Protein AF-0000000067864754 (afdb_homodimer)

InterPro domains:
  IPR004370 4-oxalocrotonate tautomerase-like domain [PF01361] (2-57)
  IPR014347 Tautomerase/MIF superfamily [G3DSA:3.30.429.10] (1-58)
  IPR014347 Tautomerase/MIF superfamily [SSF55331] (2-58)

Sequence (120 aa):
MPFVRIDLFEGRTLEQKKALAKEVTEAVVRNTGAPQSAVHVIINDMPEGTYFPQGEMRTKMPFVRIDLFEGRTLEQKKALAKEVTEAVVRNTGAPQSAVHVIINDMPEGTYFPQGEMRTK

Organism: Streptococcus pneumoniae serotype 2 (strain D39 / NCTC 7466) (NCBI:txid373153)

Nearest PDB structures (foldseek):
  6bgn-assembly4_D  TM=9.692E-01  e=1.261E-05  Pseudomonas putida
  5cln-assembly2_I  TM=9.396E-01  e=1.026E-05  Pseudomonas putida
  3ry0-assembly1_A  TM=9.606E-01  e=2.509E-05  Streptomyces achromogenes
  8t9o-assembly1_A  TM=9.300E-01  e=2.879E-05  Herbaspirillum
  3ej7-assembly1_E  TM=9.102E-01  e=1.977E-04  Pseudomonas pavonaceae

pLDDT: mean 94.86, std 5.23, range [73.19, 98.81]

Secondary structure (DSSP, 8-state):
-EEEEEEEES---HHHHHHHHHHHHHHHHHHH---GGG-EEEEEEEPTTS--GGGS----/-EEEEEEEES---HHHHHHHHHHHHHHHHHHH---GGG-EEEEEEEPTTS--GGGS----

Structure (mmCIF, N/CA/C/O backbone):
data_AF-0000000067864754-model_v1
#
loop_
_entity.id
_entity.type
_entity.pdbx_description
1 polymer '4-oxalocrotonate tautomerase'
#
loop_
_atom_site.group_PDB
_atom_site.id
_atom_site.type_symbol
_atom_site.label_atom_id
_atom_site.label_alt_id
_atom_site.label_comp_id
_atom_site.label_asym_id
_atom_site.label_entity_id
_atom_site.label_seq_id
_atom_site.pdbx_PDB_ins_code
_atom_site.Cartn_x
_atom_site.Cartn_y
_atom_site.Cartn_z
_atom_site.occupancy
_atom_site.B_iso_or_equiv
_atom_site.auth_seq_id
_atom_site.auth_comp_id
_atom_site.auth_asym_id
_atom_site.auth_atom_id
_atom_site.pdbx_PDB_model_num
ATOM 1 N N . MET A 1 1 ? -6.531 10.039 6.191 1 80.44 1 MET A N 1
ATOM 2 C CA . MET A 1 1 ? -6.859 9.258 5 1 80.44 1 MET A CA 1
ATOM 3 C C . MET A 1 1 ? -5.594 8.836 4.258 1 80.44 1 MET A C 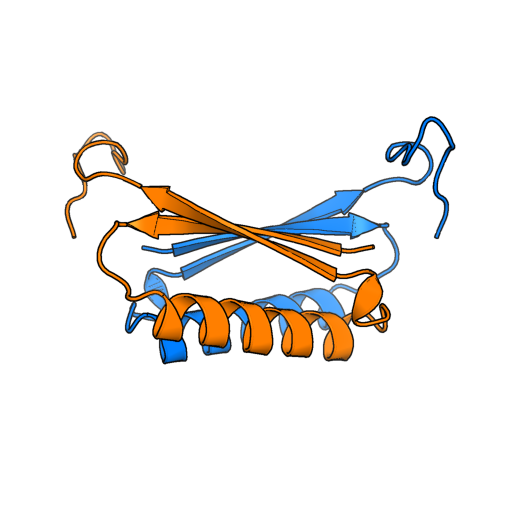1
ATOM 5 O O . MET A 1 1 ? -4.906 9.68 3.68 1 80.44 1 MET A O 1
ATOM 9 N N . PRO A 1 2 ? -5.262 7.395 4.715 1 96.19 2 PRO A N 1
ATOM 10 C CA . PRO A 1 2 ? -4.262 6.812 3.812 1 96.19 2 PRO A CA 1
ATOM 11 C C . PRO A 1 2 ? -4.871 5.84 2.807 1 96.19 2 PRO A C 1
ATOM 13 O O . PRO A 1 2 ? -5.801 5.102 3.143 1 96.19 2 PRO A O 1
ATOM 16 N N . PHE A 1 3 ? -4.43 5.836 1.558 1 97.69 3 PHE A N 1
ATOM 17 C CA . PHE A 1 3 ? -4.762 4.859 0.525 1 97.69 3 PHE A CA 1
ATOM 18 C C . PHE A 1 3 ? -3.59 3.914 0.281 1 97.69 3 PHE A C 1
ATOM 20 O O . PHE A 1 3 ? -2.48 4.355 -0.019 1 97.69 3 PHE A O 1
ATOM 27 N N . VAL A 1 4 ? -3.848 2.635 0.447 1 98.81 4 VAL A N 1
ATOM 28 C CA . VAL A 1 4 ? -2.826 1.615 0.233 1 98.81 4 VAL A CA 1
ATOM 29 C C . VAL A 1 4 ? -3.211 0.738 -0.957 1 98.81 4 VAL A C 1
ATOM 31 O O . VAL A 1 4 ? -4.266 0.102 -0.95 1 98.81 4 VAL A O 1
ATOM 34 N N . ARG A 1 5 ? -2.379 0.715 -1.942 1 98.81 5 ARG A N 1
ATOM 35 C CA . ARG A 1 5 ? -2.551 -0.183 -3.08 1 98.81 5 ARG A CA 1
ATOM 36 C C . ARG A 1 5 ? -1.45 -1.237 -3.115 1 98.81 5 ARG A C 1
ATOM 38 O O . ARG A 1 5 ? -0.264 -0.907 -3.045 1 98.81 5 ARG A O 1
ATOM 45 N N . ILE A 1 6 ? -1.854 -2.385 -3.258 1 98.75 6 ILE A N 1
ATOM 46 C CA . ILE A 1 6 ? -0.917 -3.502 -3.291 1 98.75 6 ILE A CA 1
ATOM 47 C C . ILE A 1 6 ? -1.055 -4.25 -4.613 1 98.75 6 ILE A C 1
ATOM 49 O O . ILE A 1 6 ? -2.127 -4.77 -4.934 1 98.75 6 ILE A O 1
ATOM 53 N N . ASP A 1 7 ? 0.001 -4.227 -5.375 1 97.75 7 ASP A N 1
ATOM 54 C CA . ASP A 1 7 ? 0.092 -5.055 -6.574 1 97.75 7 ASP A CA 1
ATOM 55 C C . ASP A 1 7 ? 0.893 -6.328 -6.305 1 97.75 7 ASP A C 1
ATOM 57 O O . ASP A 1 7 ? 2.037 -6.262 -5.848 1 97.75 7 ASP A O 1
ATOM 61 N N . LEU A 1 8 ? 0.282 -7.445 -6.531 1 95.81 8 LEU A N 1
ATOM 62 C CA . LEU A 1 8 ? 0.96 -8.719 -6.336 1 95.81 8 LEU A CA 1
ATOM 63 C C . LEU A 1 8 ? 0.462 -9.758 -7.336 1 95.81 8 LEU A C 1
ATOM 65 O O . LEU A 1 8 ? -0.635 -9.625 -7.883 1 95.81 8 LEU A O 1
ATOM 69 N N . PHE A 1 9 ? 1.352 -10.719 -7.625 1 94.69 9 PHE A N 1
ATOM 70 C CA . PHE A 1 9 ? 0.97 -11.742 -8.586 1 94.69 9 PHE A CA 1
ATOM 71 C C . PHE A 1 9 ? -0.194 -12.57 -8.062 1 94.69 9 PHE A C 1
ATOM 73 O O . PHE A 1 9 ? -0.298 -12.805 -6.855 1 94.69 9 PHE A O 1
ATOM 80 N N . GLU A 1 10 ? -1.007 -13.062 -9.023 1 94.81 10 GLU A N 1
ATOM 81 C CA . GLU A 1 10 ? -2.139 -13.914 -8.672 1 94.81 10 GLU A CA 1
ATOM 82 C C . GLU A 1 10 ? -1.679 -15.148 -7.898 1 94.81 10 GLU A C 1
ATOM 84 O O . GLU A 1 10 ? -0.534 -15.578 -8.031 1 94.81 10 GLU A O 1
ATOM 89 N N . GLY A 1 11 ? -2.623 -15.711 -6.984 1 93.25 11 GLY A N 1
ATOM 90 C CA . GLY A 1 11 ? -2.291 -16.953 -6.324 1 93.25 11 GLY A CA 1
ATOM 91 C C . GLY A 1 11 ? -2.633 -16.969 -4.848 1 93.25 11 GLY A C 1
ATOM 92 O O . GLY A 1 11 ? -2.59 -18.016 -4.195 1 93.25 11 GLY A O 1
ATOM 93 N N . ARG A 1 12 ? -2.928 -15.867 -4.324 1 94.88 12 ARG A N 1
ATOM 94 C CA . ARG A 1 12 ? -3.305 -15.828 -2.916 1 94.88 12 ARG A CA 1
ATOM 95 C C . ARG A 1 12 ? -4.805 -16.047 -2.744 1 94.88 12 ARG A C 1
ATOM 97 O O . ARG A 1 12 ? -5.602 -15.625 -3.584 1 94.88 12 ARG A O 1
ATOM 104 N N . THR A 1 13 ? -5.172 -16.688 -1.669 1 96.06 13 THR A N 1
ATOM 105 C CA . THR A 1 13 ? -6.582 -16.922 -1.383 1 96.06 13 THR A CA 1
ATOM 106 C C . THR A 1 13 ? -7.25 -15.648 -0.867 1 96.06 13 THR A C 1
ATOM 108 O O . THR A 1 13 ? -6.57 -14.688 -0.512 1 96.06 13 THR A O 1
ATOM 111 N N . LEU A 1 14 ? -8.602 -15.695 -0.828 1 96.81 14 LEU A N 1
ATOM 112 C CA 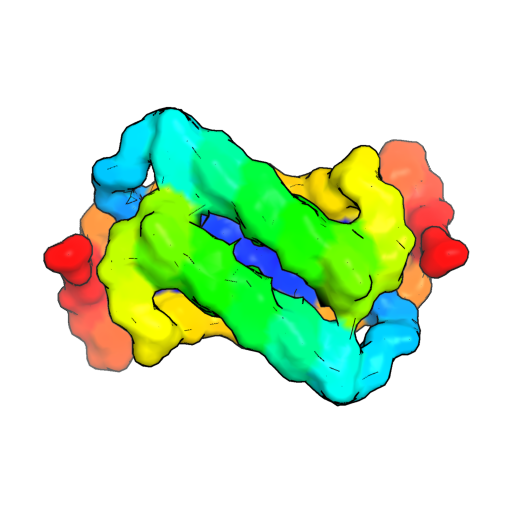. LEU A 1 14 ? -9.352 -14.57 -0.267 1 96.81 14 LEU A CA 1
ATOM 113 C C . LEU A 1 14 ? -9.008 -14.375 1.205 1 96.81 14 LEU A C 1
ATOM 115 O O . LEU A 1 14 ? -8.891 -13.234 1.672 1 96.81 14 LEU A O 1
ATOM 119 N N . GLU A 1 15 ? -8.867 -15.453 1.879 1 97.5 15 GLU A N 1
ATOM 120 C CA . GLU A 1 15 ? -8.523 -15.383 3.297 1 97.5 15 GLU A CA 1
ATOM 121 C C . GLU A 1 15 ? -7.172 -14.719 3.508 1 97.5 15 GLU A C 1
ATOM 123 O O . GLU A 1 15 ? -7.008 -13.906 4.422 1 97.5 15 GLU A O 1
ATOM 128 N N . GLN A 1 16 ? -6.188 -1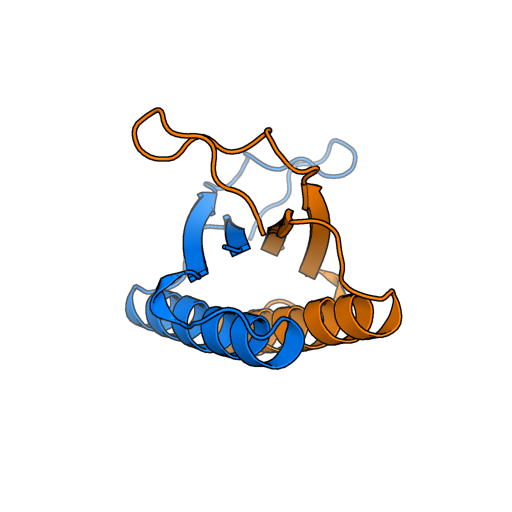5.07 2.715 1 96.88 16 GLN A N 1
ATOM 129 C CA . GLN A 1 16 ? -4.867 -14.453 2.793 1 96.88 16 GLN A CA 1
ATOM 130 C C . GLN A 1 16 ? -4.934 -12.961 2.508 1 96.88 16 GLN A C 1
ATOM 132 O O . GLN A 1 16 ? -4.277 -12.164 3.18 1 96.88 16 GLN A O 1
ATOM 137 N N . LYS A 1 17 ? -5.73 -12.586 1.521 1 97.81 17 LYS A N 1
ATOM 138 C CA . LYS A 1 17 ? -5.863 -11.18 1.157 1 97.81 17 LYS A CA 1
ATOM 139 C C . LYS A 1 17 ? -6.555 -10.391 2.262 1 97.81 17 LYS A C 1
ATOM 141 O O . LYS A 1 17 ? -6.184 -9.25 2.545 1 97.81 17 LYS A O 1
ATOM 146 N N . LYS A 1 18 ? -7.547 -10.984 2.836 1 98.38 18 LYS A N 1
ATOM 147 C CA . LYS A 1 18 ? -8.234 -10.359 3.961 1 98.38 18 LYS A CA 1
ATOM 148 C C . LYS A 1 18 ? -7.273 -10.125 5.129 1 98.38 18 LYS A C 1
ATOM 150 O O . LYS A 1 18 ? -7.266 -9.047 5.727 1 98.38 18 LYS A O 1
ATOM 155 N N . ALA A 1 19 ? -6.508 -11.133 5.391 1 98.56 19 ALA A N 1
ATOM 156 C CA . ALA A 1 19 ? -5.527 -11.016 6.469 1 98.56 19 ALA A CA 1
ATOM 157 C C . ALA A 1 19 ? -4.488 -9.945 6.152 1 98.56 19 ALA A C 1
ATOM 159 O O . ALA A 1 19 ? -4.109 -9.164 7.027 1 98.56 19 ALA A O 1
ATOM 160 N N . LEU A 1 20 ? -4.043 -9.93 4.941 1 98.69 20 LEU A N 1
ATOM 161 C CA . LEU A 1 20 ? -3.096 -8.914 4.484 1 98.69 20 LEU A CA 1
ATOM 162 C C . LEU A 1 20 ? -3.67 -7.516 4.664 1 98.69 20 LEU A C 1
ATOM 164 O O . LEU A 1 20 ? -3.021 -6.645 5.246 1 98.69 20 LEU A O 1
ATOM 168 N N . ALA A 1 21 ? -4.844 -7.293 4.18 1 98.81 21 ALA A N 1
ATOM 169 C CA . ALA A 1 21 ? -5.492 -5.992 4.285 1 98.81 21 ALA A CA 1
ATOM 170 C C . ALA A 1 21 ? -5.621 -5.559 5.742 1 98.81 21 ALA A C 1
ATOM 172 O O . ALA A 1 21 ? -5.383 -4.395 6.074 1 98.81 21 ALA A O 1
ATOM 173 N N . LYS A 1 22 ? -6 -6.512 6.57 1 98.81 22 LYS A N 1
ATOM 174 C CA . LYS A 1 22 ? -6.164 -6.223 7.992 1 98.81 22 LYS A CA 1
ATOM 175 C C . LYS A 1 22 ? -4.844 -5.793 8.625 1 98.81 22 LYS A C 1
ATOM 177 O O . LYS A 1 22 ? -4.777 -4.766 9.297 1 98.81 22 LYS A O 1
ATOM 182 N N . GLU A 1 23 ? -3.832 -6.523 8.406 1 98.75 23 GLU A N 1
ATOM 183 C CA . GLU A 1 23 ? -2.547 -6.238 9.039 1 98.75 23 GLU A CA 1
ATOM 184 C C . GLU A 1 23 ? -1.938 -4.949 8.492 1 98.75 23 GLU A C 1
ATOM 186 O O . GLU A 1 23 ? -1.324 -4.184 9.234 1 98.75 23 GLU A O 1
ATOM 191 N N . VAL A 1 24 ? -2.064 -4.738 7.195 1 98.81 24 VAL A N 1
ATOM 192 C CA . VAL A 1 24 ? -1.6 -3.488 6.605 1 98.81 24 VAL A CA 1
ATOM 193 C C . VAL A 1 24 ? -2.363 -2.312 7.211 1 98.81 24 VAL A C 1
ATOM 195 O O . VAL A 1 24 ? -1.768 -1.292 7.562 1 98.81 24 VAL A O 1
ATOM 198 N N . THR A 1 25 ? -3.664 -2.467 7.324 1 98.81 25 THR A N 1
ATOM 199 C CA . THR A 1 25 ? -4.477 -1.429 7.949 1 98.81 25 THR A CA 1
ATOM 200 C C . THR A 1 25 ? -3.973 -1.122 9.359 1 98.81 25 THR A C 1
ATOM 202 O O . THR A 1 25 ? -3.799 0.044 9.719 1 98.81 25 THR A O 1
ATOM 205 N N . GLU A 1 26 ? -3.682 -2.119 10.133 1 98.5 26 GLU A N 1
ATOM 206 C CA . GLU A 1 26 ? -3.195 -1.945 11.492 1 98.5 26 GLU A CA 1
ATOM 207 C C . GLU A 1 26 ? -1.856 -1.214 11.516 1 98.5 26 GLU A C 1
ATOM 209 O O . GLU A 1 26 ? -1.633 -0.344 12.359 1 98.5 26 GLU A O 1
ATOM 214 N N . ALA A 1 27 ? -1.004 -1.598 10.625 1 98.31 27 ALA A N 1
ATOM 215 C CA . ALA A 1 27 ? 0.293 -0.933 10.523 1 98.31 27 ALA A CA 1
ATOM 216 C C . ALA A 1 27 ? 0.126 0.548 10.195 1 98.31 27 ALA A C 1
ATOM 218 O O . ALA A 1 27 ? 0.812 1.398 10.766 1 98.31 27 ALA A O 1
ATOM 219 N N . VAL A 1 28 ? -0.758 0.883 9.266 1 98.44 28 VAL A N 1
ATOM 220 C CA . VAL A 1 28 ? -1.007 2.262 8.859 1 98.44 28 VAL A CA 1
ATOM 221 C C . VAL A 1 28 ? -1.565 3.055 10.039 1 98.44 28 VAL A C 1
ATOM 223 O O . VAL A 1 28 ? -1.083 4.148 10.352 1 98.44 28 VAL A O 1
ATOM 226 N N . VAL A 1 29 ? -2.51 2.477 10.758 1 98 29 VAL A N 1
ATOM 227 C CA . VAL A 1 29 ? -3.123 3.146 11.898 1 98 29 VAL A CA 1
ATOM 228 C C . VAL A 1 29 ? -2.061 3.441 12.961 1 98 29 VAL A C 1
ATOM 230 O O . VAL A 1 29 ? -1.961 4.566 13.453 1 98 29 VAL A O 1
ATOM 233 N N . ARG A 1 30 ? -1.257 2.52 13.227 1 97 30 ARG A N 1
ATOM 234 C CA . ARG A 1 30 ? -0.244 2.625 14.273 1 97 30 ARG A CA 1
ATOM 235 C C . ARG A 1 30 ? 0.755 3.734 13.953 1 97 30 ARG A C 1
ATOM 237 O O . ARG A 1 30 ? 1.19 4.457 14.852 1 97 30 ARG A O 1
ATOM 244 N N . ASN A 1 31 ? 1.065 3.898 12.688 1 97.25 31 ASN A N 1
ATOM 245 C CA . ASN A 1 31 ? 2.189 4.762 12.344 1 97.25 31 ASN A CA 1
ATOM 246 C C . ASN A 1 31 ? 1.718 6.137 11.883 1 97.25 31 ASN A C 1
ATOM 248 O O . ASN A 1 31 ? 2.518 7.066 11.773 1 97.25 31 ASN A O 1
ATOM 252 N N . THR A 1 32 ? 0.495 6.273 11.641 1 95.44 32 THR A N 1
ATOM 253 C CA . THR A 1 32 ? 0.04 7.551 11.102 1 95.44 32 THR A CA 1
ATOM 254 C C . THR A 1 32 ? -0.992 8.188 12.023 1 95.44 32 THR A C 1
ATOM 256 O O . THR A 1 32 ? -1.271 9.383 11.922 1 95.44 32 THR A O 1
ATOM 259 N N . GLY A 1 33 ? -1.655 7.34 12.82 1 94.44 33 GLY A N 1
ATOM 260 C CA . GLY A 1 33 ? -2.699 7.855 13.695 1 94.44 33 GLY A CA 1
ATOM 261 C C . GLY A 1 33 ? -4.035 8.016 12.992 1 94.44 33 GLY A C 1
ATOM 262 O O . GLY A 1 33 ? -5.016 8.445 13.609 1 94.44 33 GLY A O 1
ATOM 263 N N . ALA A 1 34 ? -4.09 7.715 11.773 1 94.56 34 ALA A N 1
ATOM 264 C CA . ALA A 1 34 ? -5.359 7.742 11.055 1 94.56 34 ALA A CA 1
ATOM 265 C C . ALA A 1 34 ? -6.336 6.719 11.625 1 94.56 34 ALA A C 1
ATOM 267 O O . ALA A 1 34 ? -5.938 5.605 11.984 1 94.56 34 ALA A O 1
ATOM 268 N N . PRO A 1 35 ? -7.586 7.184 11.766 1 96 35 PRO A N 1
ATOM 269 C CA . PRO A 1 35 ? -8.555 6.168 12.195 1 96 35 PRO A 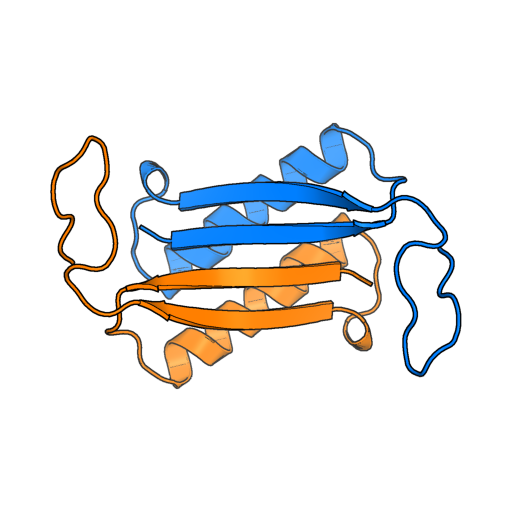CA 1
ATOM 270 C C . PRO A 1 35 ? -8.68 5.016 11.203 1 96 35 PRO A C 1
ATOM 272 O O . PRO A 1 35 ? -8.492 5.207 10 1 96 35 PRO A O 1
ATOM 275 N N . GLN A 1 36 ? -8.969 3.881 11.719 1 97.56 36 GLN A N 1
ATOM 276 C CA . GLN A 1 36 ? -9.086 2.674 10.906 1 97.56 36 GLN A CA 1
ATOM 277 C C . GLN A 1 36 ? -10.047 2.885 9.742 1 97.56 36 GLN A C 1
ATOM 279 O O . GLN A 1 36 ? -9.805 2.4 8.633 1 97.56 36 GLN A O 1
ATOM 284 N N . SER A 1 37 ? -11.094 3.605 10.016 1 96.88 37 SER A N 1
ATOM 285 C CA . SER A 1 37 ? -12.148 3.816 9.023 1 96.88 37 SER A CA 1
ATOM 286 C C . SER A 1 37 ? -11.648 4.676 7.863 1 96.88 37 SER A C 1
ATOM 288 O O . SER A 1 37 ? -12.289 4.723 6.809 1 96.88 37 SER A O 1
ATOM 290 N N . ALA A 1 38 ? -10.57 5.32 8.016 1 95 38 ALA A N 1
ATOM 291 C CA . ALA A 1 38 ? -10.055 6.219 6.98 1 95 38 ALA A CA 1
ATOM 292 C C . ALA A 1 38 ? -9.023 5.516 6.109 1 95 38 ALA A C 1
ATOM 294 O O . ALA A 1 38 ? -8.539 6.082 5.125 1 95 38 ALA A O 1
ATOM 295 N N . VAL A 1 39 ? -8.672 4.289 6.484 1 97.88 39 VAL A N 1
ATOM 296 C CA . VAL A 1 39 ? -7.648 3.553 5.746 1 97.88 39 VAL A CA 1
ATOM 297 C C . VAL A 1 39 ? -8.312 2.705 4.66 1 97.88 39 VAL A C 1
ATOM 299 O O . VAL A 1 39 ? -9.227 1.926 4.941 1 97.88 39 VAL A O 1
ATOM 302 N N . HIS A 1 40 ? -7.898 2.822 3.457 1 98.06 40 HIS A N 1
ATOM 303 C CA . HIS A 1 40 ? -8.398 2.07 2.312 1 98.06 40 HIS A CA 1
ATOM 304 C C . HIS A 1 40 ? -7.301 1.206 1.698 1 98.06 40 HIS A C 1
ATOM 306 O O . HIS A 1 40 ? -6.262 1.72 1.285 1 98.06 40 HIS A O 1
ATOM 312 N N . VAL A 1 41 ? -7.574 -0.096 1.606 1 98.81 41 VAL A N 1
ATOM 313 C CA . VAL A 1 41 ? -6.605 -1.02 1.023 1 98.81 41 VAL A CA 1
ATOM 314 C C . VAL A 1 41 ? -7.184 -1.639 -0.247 1 98.81 41 VAL A C 1
ATOM 316 O O . VAL A 1 41 ? -8.289 -2.186 -0.233 1 98.81 41 VAL A O 1
ATOM 319 N N . ILE A 1 42 ? -6.516 -1.538 -1.297 1 98.69 42 ILE A N 1
ATOM 320 C CA . ILE A 1 42 ? -6.855 -2.135 -2.584 1 98.69 42 ILE A CA 1
ATOM 321 C C . ILE A 1 42 ? -5.789 -3.152 -2.979 1 98.69 42 ILE A C 1
ATOM 323 O O . ILE A 1 42 ? -4.602 -2.822 -3.051 1 98.69 42 ILE A O 1
ATOM 327 N N . ILE A 1 43 ? -6.156 -4.309 -3.191 1 98.44 43 ILE A N 1
ATOM 328 C CA . ILE A 1 43 ? -5.234 -5.355 -3.613 1 98.44 43 ILE A CA 1
ATOM 329 C C . ILE A 1 43 ? -5.496 -5.719 -5.074 1 98.44 43 ILE A C 1
ATOM 331 O O . ILE A 1 43 ? -6.605 -6.137 -5.426 1 98.44 43 ILE A O 1
ATOM 335 N N . ASN A 1 44 ? -4.484 -5.59 -5.863 1 97.81 44 ASN A N 1
ATOM 336 C CA . ASN A 1 44 ? -4.551 -5.891 -7.289 1 97.81 44 ASN A CA 1
ATOM 337 C C . ASN A 1 44 ? -3.766 -7.156 -7.633 1 97.81 44 ASN A C 1
ATOM 339 O O . ASN A 1 44 ? -2.543 -7.195 -7.48 1 97.81 44 ASN A O 1
ATOM 343 N N . ASP A 1 45 ? -4.492 -8.078 -8.203 1 96.19 45 ASP A N 1
ATOM 344 C CA . ASP A 1 45 ? -3.857 -9.305 -8.68 1 96.19 45 ASP A CA 1
ATOM 345 C C . ASP A 1 45 ? -3.262 -9.117 -10.07 1 96.19 45 ASP A C 1
ATOM 347 O O . ASP A 1 45 ? -3.98 -8.797 -11.016 1 96.19 45 ASP A O 1
ATOM 351 N N . MET A 1 46 ? -2.01 -9.289 -10.117 1 95.25 46 MET A N 1
ATOM 352 C CA . MET A 1 46 ? -1.345 -9.195 -11.414 1 95.25 46 MET A CA 1
ATOM 353 C C . MET A 1 46 ? -1.237 -10.562 -12.07 1 95.25 46 MET A C 1
ATOM 355 O O . MET A 1 46 ? -0.708 -11.5 -11.484 1 95.25 46 MET A O 1
ATOM 359 N N . PRO A 1 47 ? -1.774 -10.672 -13.328 1 93.38 47 PRO A N 1
ATOM 360 C CA . PRO A 1 47 ? -1.516 -11.906 -14.062 1 93.38 47 PRO A CA 1
ATOM 361 C C . PRO A 1 47 ? -0.035 -12.109 -14.375 1 93.38 47 PRO A C 1
ATOM 363 O O . PRO A 1 47 ? 0.728 -11.141 -14.414 1 93.38 47 PRO A O 1
ATOM 366 N N . GLU A 1 48 ? 0.356 -13.336 -14.578 1 86 48 GLU A N 1
ATOM 367 C CA . GLU A 1 48 ? 1.709 -13.594 -15.062 1 86 48 GLU A CA 1
ATOM 368 C C . GLU A 1 48 ? 1.958 -12.898 -16.406 1 86 48 GLU A C 1
ATOM 370 O O . GLU A 1 48 ? 1.033 -12.727 -17.203 1 86 48 GLU A O 1
ATOM 375 N N . GLY A 1 49 ? 3.207 -12.359 -16.594 1 89.5 49 GLY A N 1
ATOM 376 C CA . GLY A 1 49 ? 3.568 -11.75 -17.859 1 89.5 49 GLY A CA 1
ATOM 377 C C . GLY A 1 49 ? 3.25 -10.266 -17.922 1 89.5 49 GLY A C 1
ATOM 378 O O . GLY A 1 49 ? 3.203 -9.68 -19 1 89.5 49 GLY A O 1
ATOM 379 N N . THR A 1 50 ? 2.924 -9.688 -16.812 1 90.88 50 THR A N 1
ATOM 380 C CA . THR A 1 50 ? 2.551 -8.281 -16.797 1 90.88 50 THR A CA 1
ATOM 381 C C . THR A 1 50 ? 3.645 -7.441 -16.156 1 90.88 50 THR A C 1
ATOM 383 O O . THR A 1 50 ? 3.535 -6.215 -16.078 1 90.88 50 THR A O 1
ATOM 386 N N . TYR A 1 51 ? 4.637 -8.047 -15.609 1 90 51 TYR A N 1
ATOM 387 C CA . TYR A 1 51 ? 5.73 -7.371 -14.922 1 90 51 TYR A CA 1
ATOM 388 C C . TYR A 1 51 ? 7.078 -7.773 -15.508 1 90 51 TYR A C 1
ATOM 390 O O . TYR A 1 51 ? 7.395 -8.961 -15.594 1 90 51 TYR A O 1
ATOM 398 N N . PHE A 1 52 ? 7.859 -6.781 -16 1 94.19 52 PHE A N 1
ATOM 399 C CA . PHE A 1 52 ? 9.078 -7.039 -16.766 1 94.19 52 PHE A CA 1
ATOM 400 C C . PHE A 1 52 ? 10.258 -6.273 -16.188 1 94.19 52 PHE A C 1
ATOM 402 O O . PHE A 1 52 ? 10.789 -5.363 -16.812 1 94.19 52 PHE A O 1
ATOM 409 N N . PRO A 1 53 ? 10.633 -6.812 -15.008 1 90 53 PRO A N 1
ATOM 410 C CA . PRO A 1 53 ? 11.836 -6.18 -14.461 1 90 53 PRO A CA 1
ATOM 411 C C . PRO A 1 53 ? 13.047 -6.344 -15.375 1 90 53 PRO A C 1
ATOM 413 O O . PRO A 1 53 ? 13.305 -7.441 -15.875 1 90 53 PRO A O 1
ATOM 416 N N . GLN A 1 54 ? 13.711 -5.164 -15.648 1 92.44 54 GLN A N 1
ATOM 417 C CA . GLN A 1 54 ? 14.906 -5.137 -16.5 1 92.44 54 GLN A CA 1
ATOM 418 C C . GLN A 1 54 ? 14.625 -5.75 -17.859 1 92.44 54 GLN A C 1
ATOM 420 O O . GLN A 1 54 ? 15.477 -6.445 -18.422 1 92.44 54 GLN A O 1
ATOM 425 N N . GLY A 1 55 ? 13.43 -5.723 -18.281 1 92.81 55 GLY A N 1
ATOM 426 C CA . GLY A 1 55 ? 13.039 -6.164 -19.609 1 92.81 55 GLY A CA 1
ATOM 427 C C . GLY A 1 55 ? 12.711 -7.645 -19.688 1 92.81 55 GLY A C 1
ATOM 428 O O . GLY A 1 55 ? 12.398 -8.164 -20.75 1 92.81 55 GLY A O 1
ATOM 429 N N . GLU A 1 56 ? 12.891 -8.18 -18.516 1 93.06 56 GLU A N 1
ATOM 430 C CA . GLU A 1 56 ? 12.602 -9.617 -18.5 1 93.06 56 GLU A CA 1
ATOM 431 C C . GLU A 1 56 ? 11.281 -9.906 -17.797 1 93.06 56 GLU A C 1
ATOM 433 O O . GLU A 1 56 ? 10.977 -9.297 -16.766 1 93.06 56 GLU A O 1
ATOM 438 N N . MET A 1 57 ? 10.617 -10.859 -18.406 1 87.94 57 MET A N 1
ATOM 439 C CA . MET A 1 57 ? 9.344 -11.227 -17.797 1 87.94 57 MET A CA 1
ATOM 440 C C . MET A 1 57 ? 9.555 -11.906 -16.453 1 87.94 57 MET A C 1
ATOM 442 O O . MET A 1 57 ? 10.359 -12.844 -16.344 1 87.94 57 MET A O 1
ATOM 446 N N . ARG A 1 58 ? 8.875 -11.32 -15.469 1 85.12 58 ARG A N 1
ATOM 447 C CA . ARG A 1 58 ? 8.906 -11.977 -14.164 1 85.12 58 ARG A CA 1
ATOM 448 C C . ARG A 1 58 ? 7.691 -12.875 -13.977 1 85.12 58 ARG A C 1
ATOM 450 O O . ARG A 1 58 ? 6.578 -12.516 -14.359 1 85.12 58 ARG A O 1
ATOM 457 N N . THR A 1 59 ? 8.023 -14.07 -13.625 1 77.88 59 THR A N 1
ATOM 458 C CA . THR A 1 59 ? 6.969 -15.031 -13.32 1 77.88 59 THR A CA 1
ATOM 459 C C . THR A 1 59 ? 6.914 -15.32 -11.82 1 77.88 59 THR A C 1
ATOM 461 O O . THR A 1 59 ? 7.82 -14.938 -11.078 1 77.88 59 THR A O 1
ATOM 464 N N . LYS A 1 60 ? 5.797 -15.945 -11.312 1 73.56 60 LYS A N 1
ATOM 465 C CA . LYS A 1 60 ? 5.617 -16.281 -9.898 1 73.56 60 LYS A CA 1
ATOM 466 C C . LYS A 1 60 ? 6.758 -17.156 -9.391 1 73.56 60 LYS A C 1
ATOM 468 O O . LYS A 1 60 ? 7.301 -17.969 -10.141 1 73.56 60 LYS A O 1
ATOM 473 N N . MET B 1 1 ? 6.906 -10.805 -5.559 1 81.12 1 MET B N 1
ATOM 474 C CA . MET B 1 1 ? 7.023 -9.367 -5.793 1 81.12 1 MET B CA 1
ATOM 475 C C . MET B 1 1 ? 5.676 -8.68 -5.605 1 81.12 1 MET B C 1
ATOM 477 O O . MET B 1 1 ? 4.77 -8.836 -6.426 1 81.12 1 MET B O 1
ATOM 481 N N . PRO B 1 2 ? 5.707 -8.109 -4.184 1 96.12 2 PRO B N 1
ATOM 482 C CA . PRO B 1 2 ? 4.59 -7.176 -4.027 1 96.12 2 PRO B CA 1
ATOM 483 C C . PRO B 1 2 ? 5.027 -5.715 -4.066 1 96.12 2 PRO B C 1
ATOM 485 O O . PRO B 1 2 ? 6.098 -5.375 -3.557 1 96.12 2 PRO B O 1
ATOM 488 N N . PHE B 1 3 ? 4.289 -4.855 -4.73 1 97.69 3 PHE B N 1
ATOM 489 C CA . PHE B 1 3 ? 4.457 -3.406 -4.723 1 97.69 3 PHE B CA 1
ATOM 490 C C . PHE B 1 3 ? 3.385 -2.74 -3.873 1 97.69 3 PHE B C 1
ATOM 492 O O . PHE B 1 3 ? 2.189 -2.938 -4.105 1 97.69 3 PHE B O 1
ATOM 499 N N . VAL B 1 4 ? 3.824 -1.979 -2.877 1 98.81 4 VAL B N 1
ATOM 500 C CA . VAL B 1 4 ? 2.906 -1.27 -1.991 1 98.81 4 VAL B CA 1
ATOM 501 C C . VAL B 1 4 ? 3.076 0.237 -2.172 1 98.81 4 VAL B C 1
ATOM 503 O O . VAL B 1 4 ? 4.164 0.775 -1.961 1 98.81 4 VAL B O 1
ATOM 506 N N . ARG B 1 5 ? 2.035 0.885 -2.561 1 98.81 5 ARG B N 1
ATOM 507 C CA . ARG B 1 5 ? 2.016 2.342 -2.637 1 98.81 5 ARG B CA 1
ATOM 508 C C . ARG B 1 5 ? 1.071 2.932 -1.597 1 98.81 5 ARG B C 1
ATOM 510 O O . ARG B 1 5 ? -0.087 2.521 -1.498 1 98.81 5 ARG B O 1
ATOM 517 N N . ILE B 1 6 ? 1.554 3.846 -0.925 1 98.75 6 ILE B N 1
ATOM 518 C CA . ILE B 1 6 ? 0.772 4.492 0.122 1 98.75 6 ILE B CA 1
ATOM 519 C C . ILE B 1 6 ? 0.657 5.988 -0.171 1 98.75 6 ILE B C 1
ATOM 521 O O . ILE B 1 6 ? 1.667 6.691 -0.253 1 98.75 6 ILE B O 1
ATOM 525 N N . ASP B 1 7 ? -0.547 6.406 -0.382 1 97.75 7 ASP B N 1
ATOM 526 C CA . ASP B 1 7 ? -0.842 7.832 -0.481 1 97.75 7 ASP B CA 1
ATOM 527 C C . ASP B 1 7 ? -1.395 8.375 0.836 1 97.75 7 ASP B C 1
ATOM 529 O O . ASP B 1 7 ? -2.385 7.855 1.357 1 97.75 7 ASP B O 1
ATOM 533 N N . LEU B 1 8 ? -0.75 9.359 1.378 1 95.81 8 LEU B N 1
ATOM 534 C CA . LEU B 1 8 ? -1.204 9.977 2.621 1 95.81 8 LEU B CA 1
ATOM 535 C C . LEU B 1 8 ? -0.857 11.461 2.65 1 95.81 8 LEU B C 1
ATOM 537 O O . LEU B 1 8 ? 0.044 11.906 1.938 1 95.81 8 LEU B O 1
ATOM 541 N N . PHE B 1 9 ? -1.664 12.203 3.41 1 94.56 9 PHE B N 1
ATOM 542 C CA . PHE B 1 9 ? -1.417 13.641 3.488 1 94.56 9 PHE B CA 1
ATOM 543 C C . PHE B 1 9 ? -0.072 13.922 4.145 1 94.56 9 PHE B C 1
ATOM 545 O O . PHE B 1 9 ? 0.355 13.188 5.039 1 94.56 9 PHE B O 1
ATOM 552 N N . GLU B 1 10 ? 0.531 15.039 3.709 1 94.75 10 GLU B N 1
ATOM 553 C CA . GLU B 1 10 ? 1.804 15.469 4.285 1 94.75 10 GLU B CA 1
ATOM 554 C C . GLU B 1 10 ? 1.695 15.648 5.797 1 94.75 10 GLU B C 1
ATOM 556 O O . GLU B 1 10 ? 0.607 15.898 6.32 1 94.75 10 GLU B O 1
ATOM 561 N N . GLY B 1 11 ? 2.885 15.445 6.555 1 93.19 11 GLY B N 1
ATOM 562 C CA . GLY B 1 11 ? 2.871 15.734 7.98 1 93.19 11 GLY B CA 1
ATOM 563 C C . GLY B 1 11 ? 3.572 14.68 8.812 1 93.19 11 GLY B C 1
ATOM 564 O O . GLY B 1 11 ? 3.807 14.875 10.008 1 93.19 11 GLY B O 1
ATOM 565 N N . ARG B 1 12 ? 3.859 13.617 8.234 1 94.88 12 ARG B N 1
ATOM 566 C CA . ARG B 1 12 ? 4.57 12.578 8.977 1 94.88 12 ARG B CA 1
ATOM 567 C C . ARG B 1 12 ? 6.082 12.773 8.867 1 94.88 12 ARG B C 1
ATOM 569 O O . ARG B 1 12 ? 6.586 13.211 7.836 1 94.88 12 ARG B O 1
ATOM 576 N N . THR B 1 13 ? 6.777 12.43 9.922 1 96.12 13 THR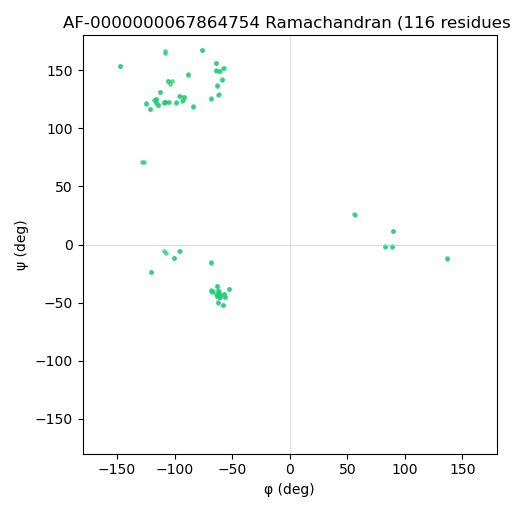 B N 1
ATOM 577 C CA . THR B 1 13 ? 8.234 12.539 9.922 1 96.12 13 THR B CA 1
ATOM 578 C C . THR B 1 13 ? 8.859 11.406 9.117 1 96.12 13 THR B C 1
ATOM 580 O O . THR B 1 13 ? 8.188 10.43 8.781 1 96.12 13 THR B O 1
ATOM 583 N N . LEU B 1 14 ? 10.172 11.562 8.828 1 96.88 14 LEU B N 1
ATOM 584 C CA . LEU B 1 14 ? 10.898 10.5 8.148 1 96.88 14 LEU B CA 1
ATOM 585 C C . LEU B 1 14 ? 10.922 9.234 8.992 1 96.88 14 LEU B C 1
ATOM 587 O O . LEU B 1 14 ? 10.805 8.125 8.461 1 96.88 14 LEU B O 1
ATOM 591 N N . GLU B 1 15 ? 11.078 9.414 10.258 1 97.5 15 GLU B N 1
ATOM 592 C CA . GLU B 1 15 ? 11.109 8.273 11.164 1 97.5 15 GLU B CA 1
ATOM 593 C C . GLU B 1 15 ? 9.781 7.516 11.133 1 97.5 15 GLU B C 1
ATOM 595 O O . GLU B 1 15 ? 9.766 6.281 11.133 1 97.5 15 GLU B O 1
ATOM 600 N N . GLN B 1 16 ? 8.688 8.219 11.164 1 96.94 16 GLN B N 1
ATOM 601 C CA . GLN B 1 16 ? 7.367 7.598 11.086 1 96.94 16 GLN B CA 1
ATOM 602 C C . GLN B 1 16 ? 7.191 6.84 9.773 1 96.94 16 GLN B C 1
ATOM 604 O O . GLN B 1 16 ? 6.641 5.738 9.758 1 96.94 16 GLN B O 1
ATOM 609 N N . LYS B 1 17 ? 7.648 7.43 8.68 1 97.81 17 LYS B N 1
ATOM 610 C CA . LYS B 1 17 ? 7.52 6.797 7.371 1 97.81 17 LYS B CA 1
ATOM 611 C C . LYS B 1 17 ? 8.375 5.539 7.281 1 97.81 17 LYS B C 1
ATOM 613 O O . LYS B 1 17 ? 7.961 4.535 6.695 1 97.81 17 LYS B O 1
ATOM 618 N N . LYS B 1 18 ? 9.547 5.633 7.832 1 98.38 18 LYS B N 1
ATOM 619 C CA . LYS B 1 18 ? 10.422 4.465 7.879 1 98.38 18 LYS B CA 1
ATOM 620 C C . LYS B 1 18 ? 9.773 3.328 8.664 1 98.38 18 LYS B C 1
ATOM 622 O O . LYS B 1 18 ? 9.789 2.176 8.234 1 98.38 18 LYS B O 1
ATOM 627 N N . ALA B 1 19 ? 9.219 3.68 9.773 1 98.56 19 ALA B N 1
ATOM 628 C CA . ALA B 1 19 ? 8.539 2.684 10.602 1 98.56 19 ALA B CA 1
ATOM 629 C C . ALA B 1 19 ? 7.34 2.094 9.867 1 98.56 19 ALA B C 1
ATOM 631 O O . ALA B 1 19 ? 7.109 0.883 9.914 1 98.56 19 ALA B O 1
ATOM 632 N N . LEU B 1 20 ? 6.602 2.934 9.227 1 98.69 20 LEU B N 1
ATOM 633 C CA . LEU B 1 20 ? 5.461 2.498 8.43 1 98.69 20 LEU B CA 1
ATOM 634 C C . LEU B 1 20 ? 5.895 1.515 7.348 1 98.69 20 LEU B C 1
ATOM 636 O O . LEU B 1 20 ? 5.32 0.431 7.219 1 98.69 20 LEU B O 1
ATOM 640 N N . ALA B 1 21 ? 6.871 1.875 6.57 1 98.81 21 ALA B N 1
ATOM 641 C CA . ALA B 1 21 ? 7.371 1.019 5.5 1 98.81 21 ALA B CA 1
ATOM 642 C C . ALA B 1 21 ? 7.816 -0.336 6.039 1 98.81 21 ALA B C 1
ATOM 644 O O . ALA B 1 21 ? 7.539 -1.376 5.438 1 98.81 21 ALA B O 1
ATOM 645 N N . LYS B 1 22 ? 8.508 -0.281 7.176 1 98.81 22 LYS B N 1
ATOM 646 C CA . LYS B 1 22 ? 8.992 -1.511 7.797 1 98.81 22 LYS B CA 1
ATOM 647 C C . LYS B 1 22 ? 7.832 -2.42 8.195 1 98.81 22 LYS B C 1
ATOM 649 O O . LYS B 1 22 ? 7.824 -3.605 7.863 1 98.81 22 LYS B O 1
ATOM 654 N N . GLU B 1 23 ? 6.891 -1.902 8.867 1 98.75 23 GLU B N 1
ATOM 655 C CA . GLU B 1 23 ? 5.781 -2.713 9.367 1 98.75 23 GLU B CA 1
ATOM 656 C C . GLU B 1 23 ? 4.906 -3.221 8.227 1 98.75 23 GLU B C 1
ATOM 658 O O . GLU B 1 23 ? 4.418 -4.352 8.266 1 98.75 23 GLU B O 1
ATOM 663 N N . VAL B 1 24 ? 4.68 -2.383 7.234 1 98.81 24 VAL B N 1
ATOM 664 C CA . VAL B 1 24 ? 3.938 -2.818 6.055 1 98.81 24 VAL B CA 1
ATOM 665 C C . VAL B 1 24 ? 4.691 -3.949 5.359 1 98.81 24 VAL B C 1
ATOM 667 O O . VAL B 1 24 ? 4.09 -4.953 4.965 1 98.81 24 VAL B O 1
ATOM 670 N N . THR B 1 25 ? 5.98 -3.779 5.215 1 98.81 25 THR B N 1
ATOM 671 C CA . THR B 1 25 ? 6.797 -4.832 4.621 1 98.81 25 THR B CA 1
ATOM 672 C C . THR B 1 25 ? 6.633 -6.141 5.387 1 98.81 25 THR B C 1
ATOM 674 O O . THR B 1 25 ? 6.418 -7.195 4.789 1 98.81 25 THR B O 1
ATOM 677 N N . GLU B 1 26 ? 6.672 -6.09 6.684 1 98.5 26 GLU B N 1
ATOM 678 C CA . GLU B 1 26 ? 6.531 -7.281 7.52 1 98.5 26 GLU B CA 1
ATOM 679 C C . GLU B 1 26 ? 5.164 -7.934 7.328 1 98.5 26 GLU B C 1
ATOM 681 O O . GLU B 1 26 ? 5.062 -9.156 7.258 1 98.5 26 GLU B O 1
ATOM 686 N N . ALA B 1 27 ? 4.16 -7.125 7.285 1 98.38 27 ALA B N 1
ATOM 687 C CA . ALA B 1 27 ? 2.812 -7.637 7.059 1 98.38 27 ALA B CA 1
ATOM 688 C C . ALA B 1 27 ? 2.717 -8.344 5.711 1 98.38 27 ALA B C 1
ATOM 690 O O . ALA B 1 27 ? 2.105 -9.414 5.602 1 98.38 27 ALA B O 1
ATOM 691 N N . VAL B 1 28 ? 3.293 -7.766 4.656 1 98.44 28 VAL B N 1
ATOM 692 C CA . VAL B 1 28 ? 3.268 -8.344 3.316 1 98.44 28 VAL B CA 1
ATOM 693 C C . VAL B 1 28 ? 4.012 -9.672 3.312 1 98.44 28 VAL B C 1
ATOM 695 O O . VAL B 1 28 ? 3.498 -10.68 2.809 1 98.44 28 VAL B O 1
ATOM 698 N N . VAL B 1 29 ? 5.164 -9.711 3.947 1 98 29 VAL B N 1
ATOM 699 C CA . VAL B 1 29 ? 5.961 -10.938 3.998 1 98 29 VAL B CA 1
ATOM 700 C C . VAL B 1 29 ? 5.172 -12.039 4.699 1 98 29 VAL B C 1
ATOM 702 O O . VAL B 1 29 ? 5.07 -13.156 4.188 1 98 29 VAL B O 1
ATOM 705 N N . ARG B 1 30 ? 4.57 -11.727 5.758 1 96.94 30 ARG B N 1
ATOM 706 C CA . ARG B 1 30 ? 3.85 -12.695 6.578 1 96.94 30 ARG B CA 1
ATOM 707 C C . ARG B 1 30 ? 2.682 -13.305 5.805 1 96.94 30 ARG B C 1
ATOM 709 O O . ARG B 1 30 ? 2.404 -14.5 5.926 1 96.94 30 ARG B O 1
ATOM 716 N N . ASN B 1 31 ? 2.049 -12.5 4.984 1 97.19 31 ASN B N 1
ATOM 717 C CA . ASN B 1 31 ? 0.78 -12.938 4.41 1 97.19 31 ASN B CA 1
ATOM 718 C C . ASN B 1 31 ? 0.957 -13.438 2.982 1 97.19 31 ASN B C 1
ATOM 720 O O . ASN B 1 31 ? 0.052 -14.062 2.422 1 97.19 31 ASN B O 1
ATOM 724 N N . THR B 1 32 ? 2.055 -13.211 2.416 1 95.44 32 THR B N 1
ATOM 725 C CA . THR B 1 32 ? 2.207 -13.594 1.018 1 95.44 32 THR B CA 1
ATOM 726 C C . THR B 1 32 ? 3.355 -14.586 0.854 1 95.44 32 THR B C 1
ATOM 728 O O . THR B 1 32 ? 3.455 -15.266 -0.169 1 95.44 32 THR B O 1
ATOM 731 N N . GLY B 1 33 ? 4.289 -14.555 1.811 1 94.62 33 GLY B N 1
ATOM 732 C CA . GLY B 1 33 ? 5.453 -15.422 1.705 1 94.62 33 GLY B CA 1
ATOM 733 C C . GLY B 1 33 ? 6.543 -14.852 0.818 1 94.62 33 GLY B C 1
ATOM 734 O O . GLY B 1 33 ? 7.59 -15.477 0.629 1 94.62 33 GLY B O 1
ATOM 735 N N . ALA B 1 34 ? 6.328 -13.75 0.259 1 94.5 34 ALA B N 1
ATOM 736 C CA . ALA B 1 34 ? 7.367 -13.086 -0.526 1 94.5 34 ALA B CA 1
ATOM 737 C C . ALA B 1 34 ? 8.562 -12.719 0.348 1 94.5 34 ALA B C 1
ATOM 739 O O . ALA B 1 34 ? 8.398 -12.297 1.494 1 94.5 34 ALA B O 1
ATOM 740 N N . PRO B 1 35 ? 9.742 -12.961 -0.214 1 96 35 PRO B N 1
ATOM 741 C CA . PRO B 1 35 ? 10.898 -12.508 0.565 1 96 35 PRO B CA 1
ATOM 742 C C . PRO B 1 35 ? 10.898 -10.992 0.778 1 96 35 PRO B C 1
ATOM 744 O O . PRO B 1 35 ? 10.398 -10.242 -0.065 1 96 35 PRO B O 1
ATOM 747 N N . GLN B 1 36 ? 11.438 -10.594 1.866 1 97.62 36 GLN B N 1
ATOM 748 C CA . GLN B 1 36 ? 11.492 -9.188 2.234 1 97.62 36 GLN B CA 1
ATOM 749 C C . GLN B 1 36 ? 12.094 -8.344 1.11 1 97.62 36 GLN B C 1
ATOM 751 O O . GLN B 1 36 ? 11.633 -7.23 0.848 1 97.62 36 GLN B O 1
ATOM 756 N N . SER B 1 37 ? 13.078 -8.898 0.484 1 96.88 37 SER B N 1
ATOM 757 C CA . SER B 1 37 ? 13.812 -8.18 -0.549 1 96.88 37 SER B CA 1
ATOM 758 C C . SER B 1 37 ? 12.945 -7.941 -1.782 1 96.88 37 SER B C 1
ATOM 760 O O . SER B 1 37 ? 13.281 -7.113 -2.633 1 96.88 37 SER B O 1
ATOM 762 N N . ALA B 1 38 ? 11.875 -8.609 -1.906 1 95 38 ALA B N 1
ATOM 763 C CA . ALA B 1 38 ? 11.016 -8.492 -3.08 1 95 38 ALA B CA 1
ATOM 764 C C . ALA B 1 38 ? 9.883 -7.496 -2.836 1 95 38 ALA B C 1
ATOM 766 O O . ALA B 1 38 ? 9.109 -7.188 -3.746 1 95 38 ALA B O 1
ATOM 767 N N . VAL B 1 39 ? 9.781 -7.004 -1.603 1 97.88 39 VAL B N 1
ATOM 768 C CA . VAL B 1 39 ? 8.703 -6.086 -1.256 1 97.88 39 VAL B CA 1
ATOM 769 C C . VAL B 1 39 ? 9.164 -4.645 -1.463 1 97.88 39 VAL B C 1
ATOM 771 O O . VAL B 1 39 ? 10.203 -4.234 -0.94 1 97.88 39 VAL B O 1
ATOM 774 N N . HIS B 1 40 ? 8.445 -3.871 -2.191 1 98.06 40 HIS B N 1
ATOM 775 C CA . HIS B 1 40 ? 8.727 -2.465 -2.465 1 98.06 40 HIS B CA 1
ATOM 776 C C . HIS B 1 40 ? 7.617 -1.568 -1.92 1 98.06 40 HIS B C 1
ATOM 778 O O . HIS B 1 40 ? 6.449 -1.724 -2.285 1 98.06 40 HIS B O 1
ATOM 784 N N . VAL B 1 41 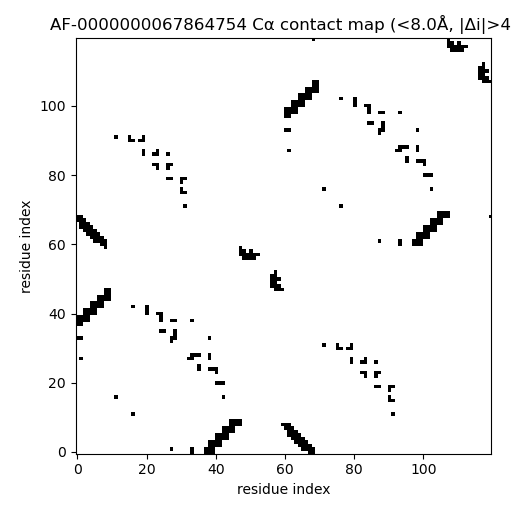? 8 -0.611 -1.073 1 98.81 41 VAL B N 1
ATOM 785 C CA . VAL B 1 41 ? 7.035 0.317 -0.5 1 98.81 41 VAL B CA 1
ATOM 786 C C . VAL B 1 41 ? 7.34 1.738 -0.968 1 98.81 41 VAL B C 1
ATOM 788 O O . VAL B 1 41 ? 8.469 2.215 -0.829 1 98.81 41 VAL B O 1
ATOM 791 N N . ILE B 1 42 ? 6.434 2.375 -1.519 1 98.69 42 ILE B N 1
ATOM 792 C CA . ILE B 1 42 ? 6.504 3.768 -1.953 1 98.69 42 ILE B CA 1
ATOM 793 C C . ILE B 1 42 ? 5.496 4.605 -1.169 1 98.69 42 ILE B C 1
ATOM 795 O O . ILE B 1 42 ? 4.301 4.305 -1.167 1 98.69 42 ILE B O 1
ATOM 799 N N . ILE B 1 43 ? 5.926 5.559 -0.523 1 98.44 43 ILE B N 1
ATOM 800 C CA . ILE B 1 43 ? 5.051 6.453 0.228 1 98.44 43 ILE B CA 1
ATOM 801 C C . ILE B 1 43 ? 4.98 7.809 -0.469 1 98.44 43 ILE B C 1
ATOM 803 O O . ILE B 1 43 ? 6 8.477 -0.65 1 98.44 43 ILE B O 1
ATOM 807 N N . ASN B 1 44 ? 3.799 8.195 -0.806 1 97.81 44 ASN B N 1
ATOM 808 C CA . ASN B 1 44 ? 3.537 9.469 -1.472 1 97.81 44 ASN B CA 1
ATOM 809 C C . ASN B 1 44 ? 2.846 10.453 -0.539 1 97.81 44 ASN B C 1
ATOM 811 O O . ASN B 1 44 ? 1.715 10.219 -0.108 1 97.81 44 ASN B O 1
ATOM 815 N N . ASP B 1 45 ? 3.504 11.57 -0.383 1 96.12 45 ASP B N 1
ATOM 816 C CA . ASP B 1 45 ? 2.914 12.656 0.402 1 96.12 45 ASP B CA 1
ATOM 817 C C . ASP B 1 45 ? 1.973 13.5 -0.45 1 96.12 45 ASP B C 1
ATOM 819 O O . ASP B 1 45 ? 2.391 14.086 -1.449 1 96.12 45 ASP B O 1
ATOM 823 N N . MET B 1 46 ? 0.783 13.508 -0.027 1 95.19 46 MET B N 1
ATOM 824 C CA . MET B 1 46 ? -0.19 14.336 -0.733 1 95.19 46 MET B CA 1
ATOM 825 C C . MET B 1 46 ? -0.297 15.711 -0.09 1 95.19 46 MET B C 1
ATOM 827 O O . MET B 1 46 ? -0.554 15.828 1.109 1 95.19 46 MET B O 1
ATOM 831 N N . PRO B 1 47 ? -0.068 16.781 -0.915 1 93.25 47 PRO B N 1
ATOM 832 C CA . PRO B 1 47 ? -0.349 18.109 -0.373 1 93.25 47 PRO B CA 1
ATOM 833 C C . PRO B 1 47 ? -1.827 18.312 -0.052 1 93.25 47 PRO B C 1
ATOM 835 O O . PRO B 1 47 ? -2.686 17.625 -0.612 1 93.25 47 PRO B O 1
ATOM 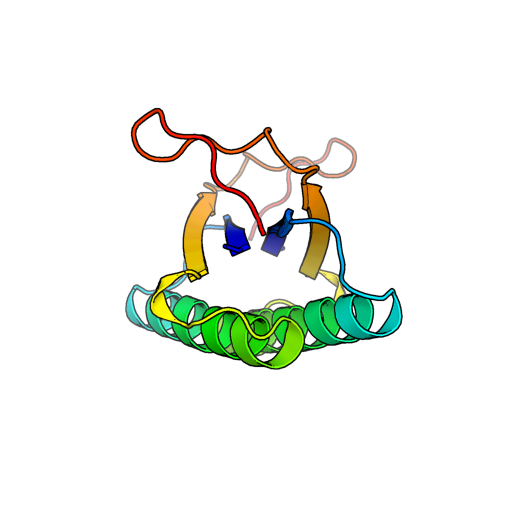838 N N . GLU B 1 48 ? -2.105 19.219 0.851 1 86.06 48 GLU B N 1
ATOM 839 C CA . GLU B 1 48 ? -3.494 19.594 1.085 1 86.06 48 GLU B CA 1
ATOM 840 C C . GLU B 1 48 ? -4.145 20.125 -0.193 1 86.06 48 GLU B C 1
ATOM 842 O O . GLU B 1 48 ? -3.475 20.703 -1.043 1 86.06 48 GLU B O 1
ATOM 847 N N . GLY B 1 49 ? -5.461 19.781 -0.429 1 89.31 49 GLY B N 1
ATOM 848 C CA . GLY B 1 49 ? -6.191 20.281 -1.58 1 89.31 49 GLY B CA 1
ATOM 849 C C . GLY B 1 49 ? -6.066 19.391 -2.805 1 89.31 49 GLY B C 1
ATOM 850 O O . GLY B 1 49 ? -6.348 19.828 -3.924 1 89.31 49 GLY B O 1
ATOM 851 N N . THR B 1 50 ? -5.555 18.219 -2.631 1 91 50 THR B N 1
ATOM 852 C CA . THR B 1 50 ? -5.352 17.328 -3.768 1 91 50 THR B CA 1
ATOM 853 C C . THR B 1 50 ? -6.332 16.156 -3.725 1 91 50 THR B C 1
ATOM 855 O O . THR B 1 50 ? -6.348 15.32 -4.629 1 91 50 THR B O 1
ATOM 858 N N . TYR B 1 51 ? -7.078 16.047 -2.693 1 89.94 51 TYR B N 1
ATOM 859 C CA . TYR B 1 51 ? -8.039 14.961 -2.508 1 89.94 51 TYR B CA 1
ATOM 860 C C . TYR B 1 51 ? -9.438 15.5 -2.246 1 89.94 51 TYR B C 1
ATOM 862 O O . TYR B 1 51 ? -9.633 16.312 -1.339 1 89.94 51 TYR B O 1
ATOM 870 N N . PHE B 1 52 ? -10.414 15.141 -3.109 1 94.12 52 PHE B N 1
ATOM 871 C CA . PHE B 1 52 ? -11.742 15.742 -3.096 1 94.12 52 PHE B CA 1
ATOM 872 C C . PHE B 1 52 ? -12.82 14.664 -3.008 1 94.12 52 PHE B C 1
ATOM 874 O O . PHE B 1 52 ? -13.586 14.469 -3.951 1 94.12 52 PHE B O 1
ATOM 881 N N . PRO B 1 53 ? -12.844 14.086 -1.788 1 89.81 53 PRO B N 1
ATOM 882 C CA . PRO B 1 53 ? -13.938 13.125 -1.626 1 89.81 53 PRO B CA 1
ATOM 883 C C . PRO B 1 53 ? -15.312 13.781 -1.766 1 89.81 53 PRO B C 1
ATOM 885 O O . PRO B 1 53 ? -15.562 14.844 -1.193 1 89.81 53 PRO B O 1
ATOM 888 N N . GLN B 1 54 ? -16.156 13.141 -2.664 1 92.5 54 GLN B N 1
ATOM 889 C CA . GLN B 1 54 ? -17.5 13.617 -2.914 1 92.5 54 GLN B CA 1
ATOM 890 C C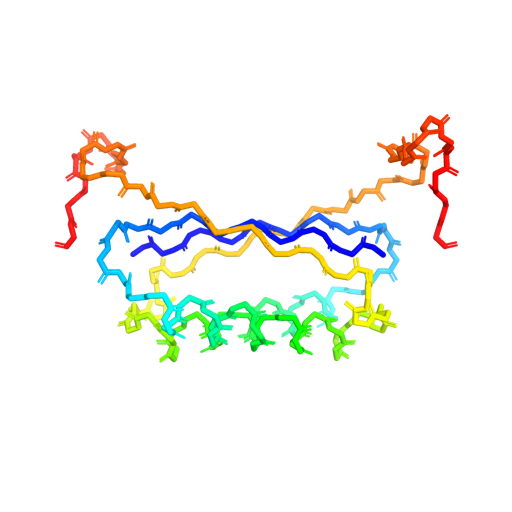 . GLN B 1 54 ? -17.5 15.07 -3.381 1 92.5 54 GLN B C 1
ATOM 892 O O . GLN B 1 54 ? -18.375 15.852 -3.012 1 92.5 54 GLN B O 1
ATOM 897 N N . GLY B 1 55 ? -16.453 15.484 -3.945 1 92.75 55 GLY B N 1
ATOM 898 C CA . GLY B 1 55 ? -16.359 16.797 -4.551 1 92.75 55 GLY B CA 1
ATOM 899 C C . GLY B 1 55 ? -15.898 17.875 -3.58 1 92.75 55 GLY B C 1
ATOM 900 O O . GLY B 1 55 ? -15.812 19.047 -3.939 1 92.75 55 GLY B O 1
ATOM 901 N N . GLU B 1 56 ? -15.727 17.375 -2.404 1 92.81 56 GLU B N 1
ATOM 902 C CA . GLU B 1 56 ? -15.289 18.344 -1.409 1 92.81 56 GLU B CA 1
ATOM 903 C C . GLU B 1 56 ? -13.812 18.156 -1.065 1 92.81 56 GLU B C 1
ATOM 905 O O . GLU B 1 56 ? -13.344 17.016 -0.94 1 92.81 56 GLU B O 1
ATOM 910 N N . MET B 1 57 ? -13.219 19.281 -0.914 1 88 57 MET B N 1
ATOM 911 C CA . MET B 1 57 ? -11.805 19.219 -0.572 1 88 57 MET B CA 1
ATOM 912 C C . MET B 1 57 ? -11.609 18.656 0.826 1 88 57 MET B C 1
ATOM 914 O O . MET B 1 57 ? -12.25 19.094 1.781 1 88 57 MET B O 1
ATOM 918 N N . ARG B 1 58 ? -10.781 17.594 0.832 1 85.06 58 ARG B N 1
ATOM 919 C CA . ARG B 1 58 ? -10.414 17.062 2.139 1 85.06 58 ARG B CA 1
ATOM 920 C C . ARG B 1 58 ? -9.078 17.625 2.615 1 85.06 58 ARG B C 1
ATOM 922 O O . ARG B 1 58 ? -8.148 17.781 1.823 1 85.06 58 ARG B O 1
ATOM 929 N N . THR B 1 59 ? -9.148 18.125 3.801 1 77.56 59 THR B N 1
ATOM 930 C CA . THR B 1 59 ? -7.938 18.625 4.438 1 77.56 59 THR B CA 1
ATOM 931 C C . THR B 1 59 ? -7.496 17.703 5.562 1 77.56 59 THR B C 1
ATOM 933 O O . THR B 1 59 ? -8.242 16.797 5.965 1 77.56 59 THR B O 1
ATOM 936 N N . LYS B 1 60 ? -6.23 17.844 6.094 1 73.19 60 LYS B N 1
ATOM 937 C CA . LYS B 1 60 ? -5.684 17.016 7.172 1 73.19 60 LYS B CA 1
ATOM 938 C C . LYS B 1 60 ? -6.566 17.094 8.414 1 73.19 60 LYS B C 1
ATOM 940 O O . LYS B 1 60 ? -7.184 18.125 8.688 1 73.19 60 LYS B O 1
#

Solvent-accessible surface area (backbone atoms only — not comparable to full-atom values): 6817 Å² total; per-residue (Å²): 93,41,42,36,39,34,41,28,61,63,85,72,52,70,67,41,51,51,51,34,47,50,47,36,46,52,34,49,28,72,50,66,65,42,56,71,89,43,51,44,74,45,79,44,71,35,61,80,72,75,45,50,65,97,78,35,74,45,69,134,94,40,41,36,39,35,40,28,60,63,85,70,52,70,66,39,51,50,50,33,48,51,46,37,46,52,33,48,26,73,49,67,66,41,57,71,89,44,49,45,73,44,78,42,71,36,62,80,72,74,43,51,66,96,78,35,73,44,69,134

Radius of gyration: 14.91 Å; Cα contacts (8 Å, |Δi|>4): 208; chains: 2; bounding box: 32×37×34 Å

Foldseek 3Di:
DDEAEAEDADDDDPVRVVVVLVVVLVVCCVPPVDDSVVYHYHYHHDYFQPDQVVNHGDGD/DDEAEAEDADDDDPVRVVVVLVVVLVVCCVPPVDDSVVYHYHYHHDYFQPDQVVNHGDGD